Protein AF-A0A7X8DXR6-F1 (afdb_monomer_lite)

Radius of gyration: 15.7 Å; chains: 1; bounding box: 41×14×37 Å

Structure (mmCIF, N/CA/C/O backbone):
data_AF-A0A7X8DXR6-F1
#
_entry.id   AF-A0A7X8DXR6-F1
#
loop_
_atom_site.group_PDB
_atom_site.id
_atom_site.type_symbol
_atom_site.label_atom_id
_atom_site.label_alt_id
_atom_site.label_comp_id
_atom_site.label_asym_id
_atom_site.label_entity_id
_atom_site.label_seq_id
_atom_site.pdbx_PDB_ins_code
_atom_site.Cartn_x
_atom_site.Cartn_y
_atom_site.Cartn_z
_atom_site.occupancy
_atom_site.B_iso_or_equiv
_atom_site.auth_seq_id
_atom_site.auth_comp_id
_atom_site.auth_asym_id
_atom_site.auth_atom_id
_atom_site.pdbx_PDB_model_num
ATOM 1 N N . THR A 1 1 ? -0.649 5.800 13.446 1.00 86.00 1 THR A N 1
ATOM 2 C CA . THR A 1 1 ? 0.652 6.266 12.899 1.00 86.00 1 THR A CA 1
ATO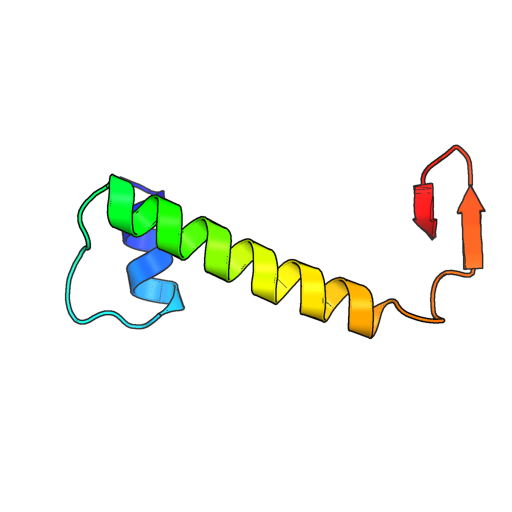M 3 C C . THR A 1 1 ? 0.489 6.758 11.461 1.00 86.00 1 THR A C 1
ATOM 5 O O . THR A 1 1 ? -0.586 6.588 10.894 1.00 86.00 1 THR A O 1
ATOM 8 N N . GLN A 1 2 ? 1.502 7.397 10.854 1.00 93.50 2 GLN A N 1
ATOM 9 C CA . GLN A 1 2 ? 1.397 7.949 9.487 1.00 93.50 2 GLN A CA 1
ATOM 10 C C . GLN A 1 2 ? 1.110 6.865 8.427 1.00 93.50 2 GLN A C 1
ATOM 12 O O . GLN A 1 2 ? 0.252 7.073 7.569 1.00 93.50 2 GLN A O 1
ATOM 17 N N . VAL A 1 3 ? 1.764 5.699 8.519 1.00 94.50 3 VAL A N 1
ATOM 18 C CA . VAL A 1 3 ? 1.602 4.582 7.566 1.00 94.50 3 VAL A CA 1
ATOM 19 C C . VAL A 1 3 ? 0.174 4.030 7.581 1.00 94.50 3 VAL A C 1
ATOM 21 O O . VAL A 1 3 ? -0.441 3.906 6.526 1.00 94.50 3 VAL A O 1
ATOM 24 N N . GLN A 1 4 ? -0.414 3.797 8.759 1.00 96.25 4 GLN A N 1
ATOM 25 C CA . GLN A 1 4 ? -1.812 3.355 8.882 1.00 96.25 4 GLN A CA 1
ATOM 26 C C . GLN A 1 4 ? -2.792 4.325 8.204 1.00 96.25 4 GLN A C 1
ATOM 28 O O . GLN A 1 4 ? -3.631 3.904 7.410 1.00 96.25 4 GLN A O 1
ATOM 33 N N . HIS A 1 5 ? -2.668 5.631 8.475 1.00 95.75 5 HIS A N 1
ATOM 34 C CA . HIS A 1 5 ? -3.521 6.648 7.848 1.00 95.75 5 HIS A CA 1
ATOM 35 C C . HIS A 1 5 ? -3.353 6.688 6.325 1.00 95.75 5 HIS A C 1
ATOM 37 O O . HIS A 1 5 ? -4.339 6.858 5.605 1.00 95.75 5 HIS A O 1
ATOM 43 N N . MET A 1 6 ? -2.121 6.524 5.834 1.00 97.19 6 MET A N 1
ATOM 44 C CA . MET A 1 6 ? -1.833 6.436 4.405 1.00 97.19 6 MET A CA 1
ATOM 45 C C . MET A 1 6 ? -2.539 5.225 3.777 1.00 97.19 6 MET A C 1
ATOM 47 O O . MET A 1 6 ? -3.263 5.390 2.798 1.00 97.19 6 MET A O 1
ATOM 51 N N . VAL A 1 7 ? -2.382 4.030 4.354 1.00 96.81 7 VAL A N 1
ATOM 52 C CA . VAL A 1 7 ? -2.952 2.778 3.825 1.00 96.81 7 VAL A CA 1
ATOM 53 C C . VAL A 1 7 ? -4.481 2.818 3.794 1.00 96.81 7 VAL A C 1
ATOM 55 O O . VAL A 1 7 ? -5.076 2.450 2.782 1.00 96.81 7 VAL A O 1
ATOM 58 N N . VAL A 1 8 ? -5.126 3.332 4.847 1.00 97.12 8 VAL A N 1
ATOM 59 C CA . VAL A 1 8 ? -6.592 3.495 4.885 1.00 97.12 8 VAL A CA 1
ATOM 60 C C . VAL A 1 8 ? -7.083 4.378 3.744 1.00 97.12 8 VAL A C 1
ATOM 62 O O . VAL A 1 8 ? -8.066 4.036 3.094 1.00 97.12 8 VAL A O 1
ATOM 65 N N . ARG A 1 9 ? -6.395 5.494 3.473 1.00 96.88 9 ARG A N 1
ATOM 66 C CA . ARG A 1 9 ? -6.774 6.406 2.385 1.00 96.88 9 ARG A CA 1
ATOM 67 C C . ARG A 1 9 ? -6.524 5.803 1.006 1.00 96.88 9 ARG A C 1
ATOM 69 O O . ARG A 1 9 ? -7.374 5.945 0.137 1.00 96.88 9 ARG A O 1
ATOM 76 N N . LEU A 1 10 ? -5.388 5.134 0.806 1.00 95.75 10 LEU A N 1
ATOM 77 C CA . LEU A 1 10 ? -5.034 4.538 -0.487 1.00 95.75 10 LEU A CA 1
ATOM 78 C C . LEU A 1 10 ? -5.951 3.370 -0.867 1.00 95.75 10 LEU A C 1
ATOM 80 O O . LEU A 1 10 ? -6.268 3.208 -2.041 1.00 95.75 10 LEU A O 1
ATOM 84 N N . LEU A 1 11 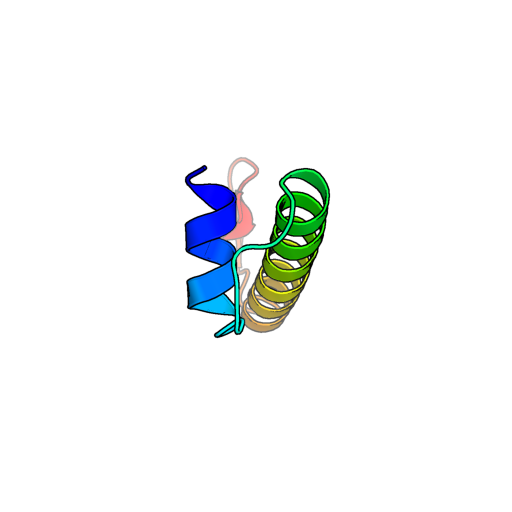? -6.381 2.571 0.113 1.00 96.06 11 LEU A N 1
ATOM 85 C CA . LEU A 1 11 ? -7.214 1.385 -0.110 1.00 96.06 11 LEU A CA 1
ATOM 86 C C . LEU A 1 11 ? -8.695 1.595 0.242 1.00 96.06 11 LEU A C 1
ATOM 88 O O . LEU A 1 11 ? -9.479 0.660 0.125 1.00 96.06 11 LEU A O 1
ATOM 92 N N . SER A 1 12 ? -9.087 2.801 0.672 1.00 96.50 12 SER A N 1
ATOM 93 C CA . SER A 1 12 ? -10.445 3.116 1.151 1.00 96.50 12 SER A CA 1
ATOM 94 C C . SER A 1 12 ? -10.963 2.120 2.200 1.00 96.50 12 SER A C 1
ATOM 96 O O . SER A 1 12 ? -12.085 1.625 2.111 1.00 96.50 12 SER A O 1
ATOM 98 N N . LEU A 1 13 ? -10.123 1.789 3.187 1.00 95.81 13 LEU A N 1
ATOM 99 C CA . LEU A 1 13 ? -10.462 0.785 4.199 1.00 95.81 13 LEU A CA 1
ATOM 100 C C . LEU A 1 13 ? -11.554 1.292 5.156 1.00 95.81 13 LEU A C 1
ATOM 102 O O . LEU A 1 13 ? -11.544 2.468 5.523 1.00 95.81 13 LEU A O 1
ATOM 106 N N . PRO A 1 14 ? -12.444 0.408 5.645 1.00 93.19 14 PRO A N 1
ATOM 107 C CA . PRO A 1 14 ? -13.516 0.786 6.570 1.00 93.19 14 PRO A CA 1
ATOM 108 C C . PRO A 1 14 ? -13.020 1.131 7.985 1.00 93.19 14 PRO A C 1
ATOM 110 O O . PRO A 1 14 ? -13.795 1.614 8.806 1.00 93.19 14 PRO A O 1
ATOM 113 N N . GLY A 1 15 ? -11.745 0.885 8.293 1.00 93.12 15 GLY A N 1
ATOM 114 C CA . GLY A 1 15 ? -11.147 1.178 9.590 1.00 93.12 15 GLY A CA 1
ATOM 115 C C . GLY A 1 15 ? -9.624 1.131 9.544 1.00 93.12 15 GLY A C 1
ATOM 116 O O . GLY A 1 15 ? -9.030 0.648 8.578 1.00 93.12 15 GLY A O 1
ATOM 117 N N . THR A 1 16 ? -8.987 1.652 10.593 1.00 94.19 16 THR A N 1
ATOM 118 C CA . THR A 1 16 ? -7.527 1.640 10.738 1.00 94.19 16 THR A CA 1
ATOM 119 C C . THR A 1 16 ? -7.021 0.239 11.084 1.00 94.19 16 THR A C 1
ATOM 121 O O . THR A 1 16 ? -7.390 -0.275 12.141 1.00 94.19 16 THR A O 1
ATOM 124 N N . PRO A 1 17 ? -6.178 -0.383 10.236 1.00 92.81 17 PRO A N 1
ATOM 125 C CA . PRO A 1 17 ? -5.584 -1.680 10.539 1.00 92.81 17 PRO A CA 1
ATOM 126 C C . PRO A 1 17 ? -4.570 -1.572 11.686 1.00 92.81 17 PRO A C 1
ATOM 128 O O . PRO A 1 17 ? -4.046 -0.491 11.975 1.00 92.81 17 PRO A O 1
ATOM 131 N N . GLN A 1 18 ? -4.263 -2.713 12.307 1.00 95.19 18 GLN A N 1
ATOM 132 C CA . GLN A 1 18 ? -3.149 -2.843 13.249 1.00 95.19 18 GLN A CA 1
ATOM 133 C C . GLN A 1 18 ? -1.829 -2.437 12.571 1.00 95.19 18 GLN A C 1
ATOM 135 O O . GLN A 1 18 ? -1.705 -2.541 11.353 1.00 95.19 18 GLN A O 1
ATOM 140 N N . GLU A 1 19 ? -0.854 -1.963 13.347 1.00 93.06 19 GLU A N 1
ATOM 141 C CA . GLU A 1 19 ? 0.438 -1.471 12.843 1.00 93.06 19 GLU A CA 1
ATOM 142 C C . GLU A 1 19 ? 1.132 -2.459 11.896 1.00 93.06 19 GLU A C 1
ATOM 144 O O . GLU A 1 19 ? 1.307 -2.125 10.726 1.00 93.06 19 GLU A O 1
ATOM 149 N N . ASP A 1 20 ? 1.357 -3.702 12.329 1.00 91.69 20 ASP A N 1
ATOM 150 C CA . ASP A 1 20 ? 2.025 -4.728 11.510 1.00 91.69 20 ASP A CA 1
ATOM 151 C C . ASP A 1 20 ? 1.266 -5.046 10.209 1.00 91.69 20 ASP A C 1
ATOM 153 O O . ASP A 1 20 ? 1.851 -5.267 9.145 1.00 91.69 20 ASP A O 1
ATOM 157 N N . ALA A 1 21 ? -0.070 -5.049 10.273 1.00 93.94 21 ALA A N 1
ATOM 158 C CA . ALA A 1 21 ? -0.917 -5.281 9.107 1.00 93.94 21 ALA A CA 1
ATOM 159 C C . ALA A 1 21 ? -0.849 -4.102 8.122 1.00 93.94 21 ALA A C 1
ATOM 161 O O . ALA A 1 21 ? -0.843 -4.310 6.908 1.00 93.94 21 ALA A O 1
ATOM 162 N N . ALA A 1 22 ? -0.771 -2.869 8.629 1.00 96.00 22 ALA A N 1
ATOM 163 C CA . ALA A 1 22 ? -0.573 -1.678 7.810 1.00 96.00 22 ALA A CA 1
ATOM 164 C C . ALA A 1 22 ? 0.776 -1.719 7.083 1.00 96.00 22 ALA A C 1
ATOM 166 O O . ALA A 1 22 ? 0.825 -1.401 5.895 1.00 96.00 22 ALA A O 1
ATOM 167 N N . ASP A 1 23 ? 1.838 -2.159 7.755 1.00 95.62 23 ASP A N 1
ATOM 168 C CA . ASP A 1 23 ? 3.165 -2.281 7.150 1.00 95.62 23 ASP A CA 1
ATOM 169 C C . ASP A 1 23 ? 3.181 -3.338 6.040 1.00 95.62 23 ASP A C 1
ATOM 171 O O . ASP A 1 23 ? 3.670 -3.080 4.936 1.00 95.62 23 ASP A O 1
ATOM 175 N N . GLY A 1 24 ? 2.547 -4.493 6.270 1.00 96.25 24 GLY A N 1
ATOM 176 C CA . GLY A 1 24 ? 2.372 -5.520 5.238 1.00 96.25 24 GLY A CA 1
ATOM 177 C C . GLY A 1 24 ? 1.612 -5.007 4.007 1.00 96.25 24 GLY A C 1
ATOM 178 O O . GLY A 1 24 ? 2.033 -5.229 2.867 1.00 96.25 24 GLY A O 1
ATOM 179 N N . LEU A 1 25 ? 0.525 -4.258 4.218 1.00 95.56 25 LEU A N 1
ATOM 180 C CA . LEU A 1 25 ? -0.236 -3.628 3.134 1.00 95.56 25 LEU A CA 1
ATOM 181 C C . LEU A 1 25 ? 0.586 -2.561 2.399 1.00 95.56 25 LEU A C 1
ATO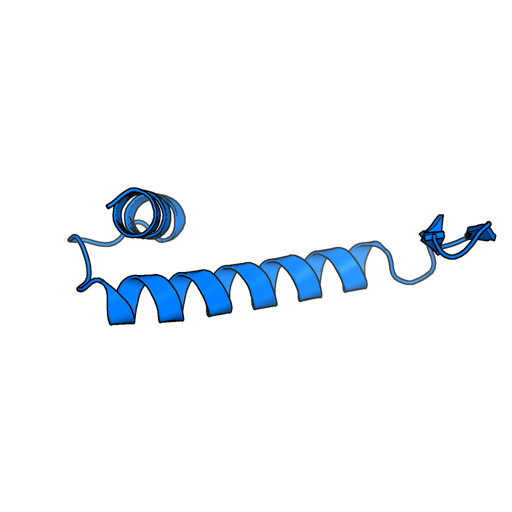M 183 O O . LEU A 1 25 ? 0.542 -2.493 1.170 1.00 95.56 25 LEU A O 1
ATOM 187 N N . ALA A 1 26 ? 1.365 -1.754 3.120 1.00 96.06 26 ALA A N 1
ATOM 188 C CA . ALA A 1 26 ? 2.237 -0.746 2.527 1.00 96.06 26 ALA A CA 1
ATOM 189 C C . ALA A 1 26 ? 3.308 -1.382 1.624 1.00 96.06 26 ALA A C 1
ATOM 191 O O . ALA A 1 26 ? 3.525 -0.904 0.509 1.00 96.06 26 ALA A O 1
ATOM 192 N N . VAL A 1 27 ? 3.917 -2.499 2.040 1.00 96.56 27 VAL A N 1
ATOM 193 C CA . VAL A 1 27 ? 4.863 -3.261 1.205 1.00 96.56 27 VAL A CA 1
ATOM 194 C C . VAL A 1 27 ? 4.189 -3.770 -0.070 1.00 96.56 27 VAL A C 1
ATOM 196 O O . VAL A 1 27 ? 4.752 -3.625 -1.156 1.00 96.56 27 VAL A O 1
ATOM 199 N N . ALA A 1 28 ? 2.971 -4.309 0.029 1.00 96.75 28 ALA A N 1
ATOM 200 C CA . ALA A 1 28 ? 2.220 -4.776 -1.135 1.00 96.75 28 ALA A CA 1
ATOM 201 C C . ALA A 1 28 ? 1.902 -3.636 -2.122 1.00 96.75 28 ALA A C 1
ATOM 203 O O . ALA A 1 28 ? 2.084 -3.798 -3.333 1.00 96.75 28 ALA A O 1
ATOM 204 N N . ILE A 1 29 ? 1.497 -2.464 -1.615 1.00 95.81 29 ILE A N 1
ATOM 205 C CA . ILE A 1 29 ? 1.269 -1.256 -2.425 1.00 95.81 29 ILE A CA 1
ATOM 206 C C . ILE A 1 29 ? 2.558 -0.847 -3.143 1.00 95.81 29 ILE A C 1
ATOM 208 O O . ILE A 1 29 ? 2.558 -0.673 -4.364 1.00 95.81 29 ILE A O 1
ATOM 212 N N . CYS A 1 30 ? 3.669 -0.739 -2.412 1.00 96.00 30 CYS A N 1
ATOM 213 C CA . CYS A 1 30 ? 4.970 -0.389 -2.978 1.00 96.00 30 CYS A CA 1
ATOM 214 C C . CYS A 1 30 ? 5.417 -1.392 -4.048 1.00 96.00 30 CYS A C 1
ATOM 216 O O . CYS A 1 30 ? 5.909 -0.987 -5.104 1.00 96.00 30 CYS A O 1
ATOM 218 N N . HIS A 1 31 ? 5.213 -2.690 -3.815 1.00 96.25 31 HIS A N 1
ATOM 219 C CA . HIS A 1 31 ? 5.539 -3.742 -4.774 1.00 96.25 31 HIS A CA 1
ATOM 220 C C . HIS A 1 31 ? 4.728 -3.600 -6.070 1.00 96.25 31 HIS A C 1
ATOM 222 O O . HIS A 1 31 ? 5.301 -3.585 -7.162 1.00 96.25 31 HIS A O 1
ATOM 228 N N . GLY A 1 32 ? 3.407 -3.426 -5.962 1.00 95.56 32 GLY A N 1
ATOM 229 C CA . GLY A 1 32 ? 2.529 -3.209 -7.112 1.00 95.56 32 GLY A CA 1
ATOM 230 C C . GLY A 1 32 ? 2.885 -1.943 -7.893 1.00 95.56 32 GLY A C 1
ATOM 231 O O . GLY A 1 32 ? 3.003 -1.990 -9.120 1.00 95.56 32 GLY A O 1
ATOM 232 N N . HIS A 1 33 ? 3.131 -0.835 -7.188 1.00 94.62 33 HIS A N 1
ATOM 233 C CA . HIS A 1 33 ? 3.520 0.435 -7.797 1.00 94.62 33 HIS A CA 1
ATOM 234 C C . HIS A 1 33 ? 4.874 0.334 -8.511 1.00 94.62 33 HIS A C 1
ATOM 236 O O . HIS A 1 33 ? 5.007 0.761 -9.654 1.00 94.62 33 HIS A O 1
ATOM 242 N N . THR A 1 34 ? 5.863 -0.311 -7.888 1.00 93.31 34 THR A N 1
ATOM 243 C CA . THR A 1 34 ? 7.187 -0.531 -8.488 1.00 93.31 34 THR A CA 1
ATOM 244 C C . 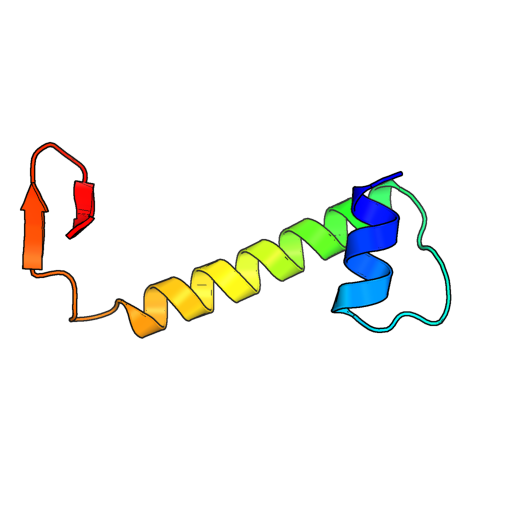THR A 1 34 ? 7.084 -1.406 -9.731 1.00 93.31 34 THR A C 1
ATOM 246 O O . THR A 1 34 ? 7.656 -1.070 -10.764 1.00 93.31 34 THR A O 1
ATOM 249 N N . ARG A 1 35 ? 6.309 -2.497 -9.675 1.00 94.50 35 ARG A N 1
ATOM 250 C CA . ARG A 1 35 ? 6.072 -3.368 -10.832 1.00 94.50 35 ARG A CA 1
ATOM 251 C C . ARG A 1 35 ? 5.435 -2.602 -11.992 1.00 94.50 35 ARG A C 1
ATOM 253 O O . ARG A 1 35 ? 5.892 -2.750 -13.120 1.00 94.50 35 ARG A O 1
ATOM 260 N N . GLN A 1 36 ? 4.414 -1.783 -11.731 1.00 93.12 36 GLN A N 1
ATOM 261 C CA . GLN A 1 36 ? 3.791 -0.949 -12.766 1.00 93.12 36 GLN A CA 1
ATOM 262 C C . GLN A 1 36 ? 4.779 0.069 -13.343 1.00 93.12 36 GLN A C 1
ATOM 264 O O . GLN A 1 36 ? 4.902 0.166 -14.559 1.00 93.12 36 GLN A O 1
ATOM 269 N N . SER A 1 37 ? 5.533 0.770 -12.494 1.00 89.81 37 SER A N 1
ATOM 270 C CA . SER A 1 37 ? 6.553 1.731 -12.926 1.00 89.81 37 SER A CA 1
ATOM 271 C C . SER A 1 37 ? 7.634 1.078 -13.790 1.00 89.81 37 SER A C 1
ATOM 273 O O . SER A 1 37 ? 7.999 1.622 -14.827 1.00 89.81 37 SER A O 1
ATOM 275 N N . LEU A 1 38 ? 8.111 -0.115 -13.420 1.00 88.69 38 LEU A N 1
ATOM 276 C CA . LEU A 1 38 ? 9.084 -0.873 -14.214 1.00 88.69 38 LEU A CA 1
ATOM 277 C C . LEU A 1 38 ? 8.519 -1.306 -15.570 1.00 88.69 38 LEU A C 1
ATOM 279 O O . LEU A 1 38 ? 9.228 -1.219 -16.567 1.00 88.69 38 LEU A O 1
ATOM 283 N N . VAL A 1 39 ? 7.254 -1.737 -15.625 1.00 89.75 39 VAL A N 1
ATOM 284 C CA . VAL A 1 39 ? 6.580 -2.059 -16.894 1.00 89.75 39 VAL A CA 1
ATOM 285 C C . VAL A 1 39 ? 6.458 -0.815 -17.773 1.00 89.75 39 VAL A C 1
ATOM 287 O O . VAL A 1 39 ? 6.791 -0.879 -18.951 1.00 89.75 39 VAL A O 1
ATOM 290 N N . SER A 1 40 ? 6.053 0.326 -17.214 1.00 86.75 40 SER A N 1
ATOM 291 C CA . SER A 1 40 ? 5.953 1.588 -17.957 1.00 86.75 40 SER A CA 1
ATOM 292 C C . SER A 1 40 ? 7.308 2.077 -18.480 1.00 86.75 40 SER A C 1
ATOM 294 O O . SER A 1 40 ? 7.374 2.649 -19.563 1.00 86.75 40 SER A O 1
ATOM 296 N N . MET A 1 41 ? 8.393 1.835 -17.738 1.00 84.44 41 MET A N 1
ATOM 297 C CA . MET A 1 41 ? 9.761 2.171 -18.154 1.00 84.44 41 MET A CA 1
ATOM 298 C C . MET A 1 41 ? 10.392 1.128 -19.091 1.00 84.44 41 MET A C 1
ATOM 300 O O . MET A 1 41 ? 11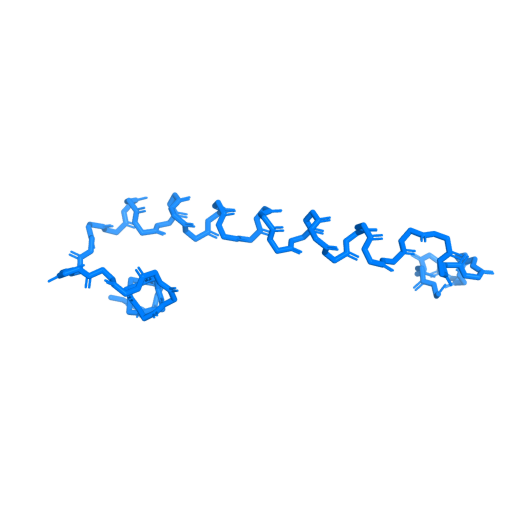.459 1.386 -19.659 1.00 84.44 41 MET A O 1
ATOM 304 N N . ALA A 1 42 ? 9.778 -0.046 -19.267 1.00 82.62 42 ALA A N 1
ATOM 305 C CA . ALA A 1 42 ? 10.318 -1.099 -20.115 1.00 82.62 42 ALA A CA 1
ATOM 306 C C . ALA A 1 42 ? 10.444 -0.596 -21.563 1.00 82.62 42 ALA A C 1
ATOM 308 O O . ALA A 1 42 ? 9.474 -0.169 -22.183 1.00 82.62 42 ALA A O 1
ATOM 309 N N . GLY A 1 43 ? 11.671 -0.607 -22.092 1.00 75.56 43 GLY A N 1
ATOM 310 C CA . GLY A 1 43 ? 11.985 -0.108 -23.435 1.00 75.56 43 GLY A CA 1
ATOM 311 C C . GLY A 1 43 ? 12.154 1.412 -23.555 1.00 75.56 43 GLY A C 1
ATOM 312 O O . GLY A 1 43 ? 12.587 1.877 -24.605 1.00 75.56 43 GLY A O 1
ATOM 313 N N . GLN A 1 44 ? 11.875 2.189 -22.501 1.00 76.25 44 GLN A N 1
ATOM 314 C CA . GLN A 1 44 ? 12.128 3.638 -22.480 1.00 76.25 44 GLN A CA 1
ATOM 315 C C . GLN A 1 44 ? 13.545 3.983 -22.014 1.00 76.25 44 GLN A C 1
ATOM 317 O O . GLN A 1 44 ? 14.041 5.068 -22.319 1.00 76.25 44 GLN A O 1
ATOM 322 N N . ALA A 1 45 ? 14.203 3.057 -21.309 1.00 71.81 45 ALA A N 1
ATOM 323 C CA . ALA A 1 45 ? 15.538 3.287 -20.790 1.00 71.81 45 ALA A CA 1
ATOM 324 C C . ALA A 1 45 ? 16.566 3.408 -21.936 1.00 71.81 45 ALA A C 1
ATOM 326 O O . ALA A 1 45 ? 16.871 2.429 -22.618 1.00 71.81 45 ALA A O 1
ATOM 327 N N . ARG A 1 46 ? 17.126 4.605 -22.141 1.00 71.19 46 ARG A N 1
ATOM 328 C CA . ARG A 1 46 ? 18.138 4.917 -23.171 1.00 71.19 46 ARG A CA 1
ATOM 329 C C . ARG A 1 46 ? 19.567 4.547 -22.760 1.00 71.19 46 ARG A C 1
ATOM 331 O O . ARG A 1 46 ? 20.499 4.753 -23.533 1.00 71.19 46 ARG A O 1
ATOM 338 N N . GLY A 1 47 ? 19.745 3.986 -21.568 1.00 71.12 47 GLY A N 1
ATOM 339 C CA . GLY A 1 47 ? 21.014 3.456 -21.075 1.00 71.12 47 GLY A CA 1
ATOM 340 C C . GLY A 1 47 ? 21.306 3.867 -19.635 1.00 71.12 47 GLY A C 1
ATOM 341 O O . GLY A 1 47 ? 20.616 4.696 -19.045 1.00 71.12 47 GLY A O 1
ATOM 342 N N . ILE A 1 48 ? 22.349 3.273 -19.055 1.00 76.12 48 ILE A N 1
ATOM 343 C CA . ILE A 1 48 ? 22.804 3.584 -17.698 1.00 76.12 48 ILE A CA 1
ATOM 344 C C . ILE A 1 48 ? 23.956 4.589 -17.793 1.00 76.12 48 ILE A C 1
ATOM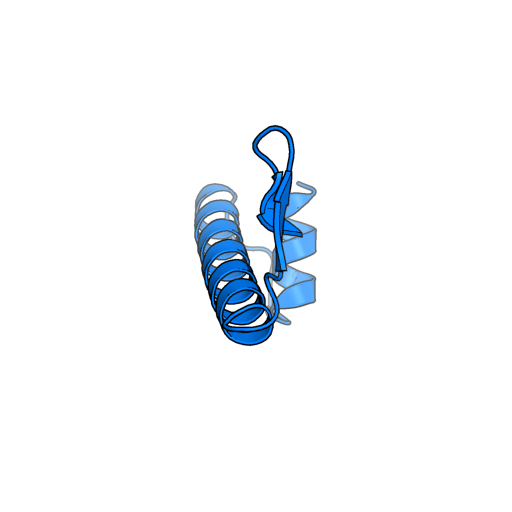 346 O O . ILE A 1 48 ? 25.029 4.258 -18.291 1.00 76.12 48 ILE A O 1
ATOM 350 N N . VAL A 1 49 ? 23.767 5.812 -17.292 1.00 75.31 49 VAL A N 1
ATOM 351 C CA . VAL A 1 49 ? 24.830 6.830 -17.219 1.00 75.31 49 VAL A CA 1
ATOM 352 C C . VAL A 1 49 ? 25.239 7.001 -15.764 1.00 75.31 49 VAL A C 1
ATOM 354 O O . VAL A 1 49 ? 24.420 7.364 -14.922 1.00 75.31 49 VAL A O 1
ATOM 357 N N . ARG A 1 50 ? 26.517 6.743 -15.454 1.00 83.81 50 ARG A N 1
ATOM 358 C CA . ARG A 1 50 ? 27.071 6.840 -14.085 1.00 83.81 50 ARG A CA 1
ATOM 359 C C . ARG A 1 50 ? 26.288 5.998 -13.057 1.00 83.81 50 ARG A C 1
ATOM 361 O O . ARG A 1 50 ? 26.068 6.440 -11.935 1.00 83.81 50 ARG A O 1
ATOM 368 N N . GLY A 1 51 ? 25.827 4.811 -13.460 1.00 79.44 51 GLY A N 1
ATOM 369 C CA . GLY A 1 51 ? 25.086 3.884 -12.593 1.00 79.44 51 GLY A CA 1
ATOM 370 C C . GLY A 1 51 ? 23.589 4.179 -12.433 1.00 79.44 51 GLY A C 1
ATOM 371 O O . GLY A 1 51 ? 22.924 3.490 -11.667 1.00 79.44 51 GLY A O 1
ATOM 372 N N . ARG A 1 52 ? 23.036 5.173 -13.144 1.00 75.38 52 ARG A N 1
ATOM 373 C CA . ARG A 1 52 ? 21.600 5.500 -13.116 1.00 75.38 52 ARG A CA 1
ATOM 374 C C . ARG A 1 52 ? 20.934 5.222 -14.460 1.00 75.38 52 ARG A C 1
ATOM 376 O O . ARG A 1 52 ? 21.458 5.640 -15.492 1.00 75.38 52 ARG A O 1
ATOM 383 N N . LEU A 1 53 ? 19.787 4.542 -14.424 1.00 68.50 53 LEU A N 1
ATOM 384 C CA . LEU A 1 53 ? 18.901 4.343 -15.575 1.00 68.50 53 LEU A CA 1
ATOM 385 C C . LEU A 1 53 ? 18.336 5.700 -16.028 1.00 68.50 53 LEU A C 1
ATOM 387 O O . LEU A 1 53 ? 17.883 6.483 -15.190 1.00 68.50 53 LEU A O 1
ATOM 391 N N . ARG A 1 54 ? 18.415 5.980 -17.332 1.00 61.94 54 ARG A N 1
ATOM 392 C CA . ARG A 1 54 ? 17.806 7.135 -18.005 1.00 61.94 54 ARG A CA 1
ATOM 393 C C . ARG A 1 54 ? 16.712 6.694 -18.938 1.00 61.94 54 ARG A C 1
ATOM 395 O O . ARG A 1 54 ? 17.004 5.736 -19.681 1.00 61.94 54 ARG A O 1
#

Sequence (54 aa):
TQVQHMVVRLLSLPGTPQEDAADGLAVAICHGHTRQSLVSMAGQARGIVRGRLR

pLDDT: mean 89.37, std 9.19, range [61.94, 97.19]

Secondary structure (DSSP, 8-state):
-HHHHHHHHHHT-SSPPPHHHHHHHHHHHHHHHHHHHHHHHTTT---EETTEE-

Foldseek 3Di:
DVLQVVLCVVVVDPDGDDPVVSVVSVVVVVVVVVVVVCVVCVVVFPDADPNDTD